Protein AF-A0A950E5R9-F1 (afdb_monomer_lite)

Structure (mmCIF, N/CA/C/O backbone):
data_AF-A0A950E5R9-F1
#
_entry.id   AF-A0A950E5R9-F1
#
loop_
_atom_site.group_PDB
_atom_site.id
_atom_site.type_symbol
_atom_site.label_atom_id
_atom_site.label_alt_id
_atom_site.label_comp_id
_atom_site.label_asym_id
_atom_site.label_entity_id
_atom_site.label_seq_id
_atom_site.pdbx_PDB_ins_code
_atom_site.Cartn_x
_atom_site.Cartn_y
_atom_site.Cartn_z
_atom_site.occupancy
_atom_site.B_iso_or_equiv
_atom_site.auth_seq_id
_atom_site.auth_comp_id
_atom_site.auth_asym_id
_atom_site.auth_atom_id
_atom_site.pdbx_PDB_model_num
ATOM 1 N N . PHE A 1 1 ? 5.928 -4.410 -19.486 1.00 48.25 1 PHE A N 1
ATOM 2 C CA . PHE A 1 1 ? 6.317 -5.083 -18.231 1.00 48.25 1 PHE A CA 1
ATOM 3 C C . PHE A 1 1 ? 7.431 -4.274 -17.588 1.00 48.25 1 PHE A C 1
ATOM 5 O O . PHE A 1 1 ? 8.550 -4.312 -18.087 1.00 48.25 1 PHE A O 1
ATOM 12 N N . ALA A 1 2 ? 7.131 -3.460 -16.573 1.00 47.44 2 ALA A N 1
ATOM 13 C CA . ALA A 1 2 ? 8.189 -2.739 -15.870 1.00 47.44 2 ALA A CA 1
ATOM 14 C C . ALA A 1 2 ? 8.895 -3.752 -14.965 1.00 47.44 2 ALA A C 1
ATOM 16 O O . ALA A 1 2 ? 8.301 -4.272 -14.026 1.00 47.44 2 ALA A O 1
ATOM 17 N N . ARG A 1 3 ? 10.145 -4.095 -15.287 1.00 53.16 3 ARG A N 1
ATOM 18 C CA . ARG A 1 3 ? 10.977 -4.882 -14.371 1.00 53.16 3 ARG A CA 1
ATOM 19 C C . ARG A 1 3 ? 11.184 -4.064 -13.094 1.00 53.16 3 ARG A C 1
ATOM 21 O O . ARG A 1 3 ? 11.206 -2.842 -13.164 1.00 53.16 3 ARG A O 1
ATOM 28 N N . LYS A 1 4 ? 11.379 -4.770 -11.976 1.00 56.62 4 LYS A N 1
ATOM 29 C CA . LYS A 1 4 ? 11.676 -4.390 -10.570 1.00 56.62 4 LYS A CA 1
ATOM 30 C C . LYS A 1 4 ? 12.508 -3.107 -10.279 1.00 5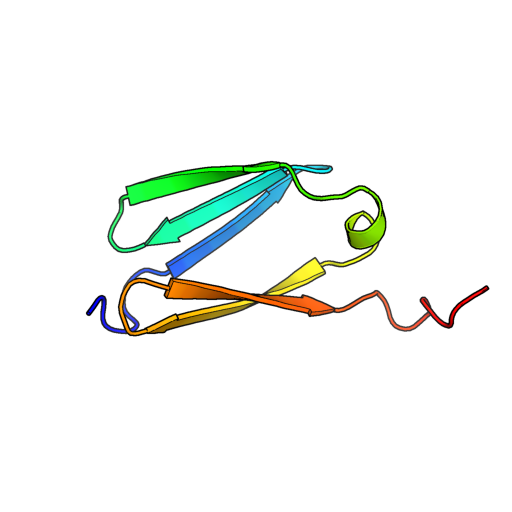6.62 4 LYS A C 1
ATOM 32 O O . LYS A 1 4 ? 12.765 -2.829 -9.116 1.00 56.62 4 LYS A O 1
ATOM 37 N N . GLY A 1 5 ? 12.961 -2.345 -11.270 1.00 61.81 5 GLY A N 1
ATOM 38 C CA . GLY A 1 5 ? 13.938 -1.267 -11.145 1.00 61.81 5 GLY A CA 1
ATOM 39 C C . GLY A 1 5 ? 13.460 0.034 -10.505 1.00 61.81 5 GLY A C 1
ATOM 40 O O . GLY A 1 5 ? 14.259 0.632 -9.804 1.00 61.81 5 GLY A O 1
ATOM 41 N N . ASP A 1 6 ? 12.208 0.472 -10.667 1.00 69.19 6 ASP A N 1
ATOM 42 C CA . ASP A 1 6 ? 11.802 1.773 -10.101 1.00 69.19 6 ASP A CA 1
ATOM 43 C C . ASP A 1 6 ? 10.302 1.811 -9.767 1.00 69.19 6 ASP A C 1
ATOM 45 O O . ASP A 1 6 ? 9.482 2.405 -10.471 1.00 69.19 6 ASP A O 1
ATOM 49 N N . ILE A 1 7 ? 9.920 1.096 -8.701 1.00 85.62 7 ILE A N 1
ATOM 50 C CA . ILE A 1 7 ? 8.606 1.260 -8.070 1.00 85.62 7 ILE A CA 1
ATOM 51 C C . ILE A 1 7 ? 8.799 2.105 -6.815 1.00 85.62 7 ILE A C 1
ATOM 53 O O . ILE A 1 7 ? 9.424 1.664 -5.851 1.00 85.62 7 ILE A O 1
ATOM 57 N N . SER A 1 8 ? 8.227 3.306 -6.803 1.00 87.69 8 SER A N 1
ATOM 58 C CA . SER A 1 8 ? 8.192 4.164 -5.615 1.00 87.69 8 SER A CA 1
ATOM 59 C C . SER A 1 8 ? 6.777 4.247 -5.057 1.00 87.69 8 SER A C 1
ATOM 61 O O . SER A 1 8 ? 5.798 4.255 -5.803 1.00 87.69 8 SER A O 1
ATOM 63 N N . ARG A 1 9 ? 6.637 4.292 -3.728 1.00 89.75 9 ARG A N 1
ATOM 64 C CA . ARG A 1 9 ? 5.339 4.478 -3.066 1.00 89.75 9 ARG A CA 1
ATOM 65 C C . ARG A 1 9 ? 5.464 5.397 -1.868 1.00 89.75 9 ARG A C 1
ATOM 67 O O . ARG A 1 9 ? 6.369 5.245 -1.056 1.00 89.75 9 ARG A O 1
ATOM 74 N N . LYS A 1 10 ? 4.518 6.324 -1.743 1.00 91.00 10 LYS A N 1
ATOM 75 C CA . LYS A 1 10 ? 4.407 7.240 -0.607 1.00 91.00 10 LYS A CA 1
ATOM 76 C C . LYS A 1 10 ? 2.943 7.442 -0.252 1.00 91.00 10 LYS A C 1
ATOM 78 O O . LYS A 1 10 ? 2.128 7.691 -1.135 1.00 91.00 10 LYS A O 1
ATOM 83 N N . LYS A 1 11 ? 2.617 7.369 1.036 1.00 92.50 11 LYS A N 1
ATOM 84 C CA . LYS A 1 11 ? 1.299 7.740 1.558 1.00 92.50 11 LYS A CA 1
ATOM 85 C C . LYS A 1 11 ? 1.376 9.111 2.229 1.00 92.50 11 LYS A C 1
ATOM 87 O O . LYS A 1 11 ? 2.320 9.376 2.968 1.00 92.50 11 LYS A O 1
ATOM 92 N N . SER A 1 12 ? 0.388 9.960 1.971 1.00 91.94 12 SER A N 1
ATOM 93 C CA . SER A 1 12 ? 0.212 11.269 2.602 1.00 91.94 12 SER A CA 1
ATOM 94 C C . SER A 1 12 ? -1.258 11.420 2.977 1.00 91.94 12 SER A C 1
ATOM 96 O O . SER A 1 12 ? -2.098 11.588 2.102 1.00 91.94 12 SER A O 1
ATOM 98 N N . GLY A 1 13 ? -1.600 11.278 4.259 1.00 90.50 13 GLY A N 1
ATOM 99 C CA . GLY A 1 13 ? -3.005 11.244 4.678 1.00 90.50 13 GLY A CA 1
ATOM 100 C C . GLY A 1 13 ? -3.784 10.119 3.981 1.00 90.50 13 GLY A C 1
ATOM 101 O O . GLY A 1 13 ? -3.430 8.945 4.110 1.00 90.50 13 GLY A O 1
ATOM 102 N N . LEU A 1 14 ? -4.823 10.488 3.228 1.00 94.44 14 LEU A N 1
ATOM 103 C CA . LEU A 1 14 ? -5.627 9.585 2.394 1.00 94.44 14 LEU A CA 1
ATOM 104 C C . LEU A 1 14 ? -5.211 9.608 0.920 1.00 94.44 14 LEU A C 1
ATOM 106 O O . LEU A 1 14 ? -6.007 9.287 0.049 1.00 94.44 14 LEU A O 1
ATOM 110 N N . GLU A 1 15 ? -3.975 9.971 0.611 1.00 95.50 15 GLU A N 1
ATOM 111 C CA . GLU A 1 15 ? -3.450 9.913 -0.748 1.00 95.50 15 GLU A CA 1
ATOM 112 C C . GLU A 1 15 ? -2.314 8.904 -0.833 1.00 95.50 15 GLU A C 1
ATOM 114 O O . GLU A 1 15 ? -1.424 8.850 0.022 1.00 95.50 15 GLU A O 1
ATOM 119 N N . LEU A 1 16 ? -2.337 8.108 -1.896 1.00 94.62 16 LEU A N 1
ATOM 120 C CA . LEU A 1 16 ? -1.250 7.234 -2.285 1.00 94.62 16 LEU A CA 1
ATOM 121 C C . LEU A 1 16 ? -0.628 7.751 -3.576 1.00 94.62 16 LEU A C 1
ATOM 123 O O . LEU A 1 16 ? -1.273 7.793 -4.619 1.00 94.62 16 LEU A O 1
ATOM 127 N N . ILE A 1 17 ? 0.656 8.061 -3.505 1.00 93.75 17 ILE A N 1
ATOM 128 C CA . ILE A 1 17 ? 1.485 8.383 -4.657 1.00 93.75 17 ILE A CA 1
ATOM 129 C C . ILE A 1 17 ? 2.258 7.121 -5.017 1.00 93.75 17 ILE A C 1
ATOM 131 O O . ILE A 1 17 ? 2.964 6.558 -4.174 1.00 93.75 17 ILE A O 1
ATOM 135 N N . VAL A 1 18 ? 2.1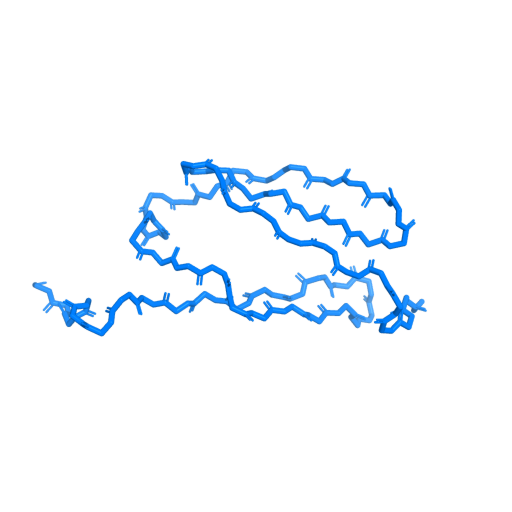20 6.674 -6.259 1.00 92.19 18 VAL A N 1
ATOM 136 C CA . VAL A 1 18 ? 2.857 5.541 -6.818 1.00 92.19 18 VAL A CA 1
ATOM 137 C C . VAL A 1 18 ? 3.671 5.999 -8.015 1.00 92.19 18 VAL A C 1
ATOM 139 O O . VAL A 1 18 ? 3.187 6.778 -8.832 1.00 92.19 18 VAL A O 1
ATOM 142 N N . GLY A 1 19 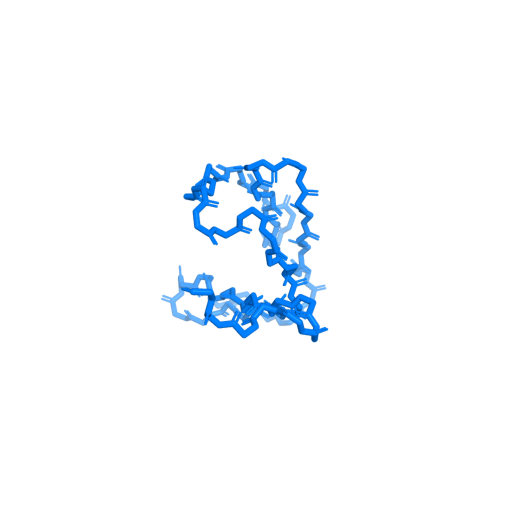? 4.907 5.534 -8.110 1.00 91.12 19 GLY A N 1
ATOM 143 C CA . GLY A 1 19 ? 5.758 5.701 -9.274 1.00 91.12 19 GLY A CA 1
ATOM 144 C C . GLY A 1 19 ? 6.062 4.346 -9.885 1.00 91.12 19 GLY A C 1
ATOM 145 O O . GLY A 1 19 ? 6.367 3.414 -9.145 1.00 91.12 19 GLY A O 1
ATOM 146 N N . VAL A 1 20 ? 5.974 4.247 -11.206 1.00 88.88 20 VAL A N 1
ATOM 147 C CA . VAL A 1 20 ? 6.447 3.098 -11.983 1.00 88.88 20 VAL A CA 1
ATOM 148 C C . VAL A 1 20 ? 7.225 3.661 -13.160 1.00 88.88 20 VAL A C 1
ATOM 150 O O . VAL A 1 20 ? 6.664 4.437 -13.931 1.00 88.88 20 VAL A O 1
ATOM 153 N N . ASP A 1 21 ? 8.502 3.298 -13.274 1.00 85.44 21 ASP A N 1
ATOM 154 C CA . ASP A 1 21 ? 9.363 3.711 -14.395 1.00 85.44 21 ASP A CA 1
ATOM 155 C C . ASP A 1 21 ? 9.431 5.246 -14.557 1.00 85.44 21 ASP A C 1
ATOM 157 O O . ASP A 1 21 ? 9.211 5.813 -15.623 1.00 85.44 21 ASP A O 1
ATOM 161 N N . GLY A 1 22 ? 9.616 5.954 -13.436 1.00 83.38 22 GLY A N 1
ATOM 162 C CA . GLY A 1 22 ? 9.659 7.422 -13.395 1.00 83.38 22 GLY A CA 1
ATOM 163 C C . GLY A 1 22 ? 8.303 8.129 -13.545 1.00 83.38 22 GLY A C 1
ATOM 164 O O . GLY A 1 22 ? 8.194 9.308 -13.198 1.00 83.38 22 GLY A O 1
ATOM 165 N N . GLN A 1 23 ? 7.243 7.434 -13.968 1.00 86.75 23 GLN A N 1
ATOM 166 C CA . GLN A 1 23 ? 5.902 8.003 -14.076 1.00 86.75 23 GLN A CA 1
ATOM 167 C C . GLN A 1 23 ? 5.166 7.934 -12.738 1.00 86.75 23 GLN A C 1
ATOM 169 O O . GLN A 1 23 ? 4.972 6.853 -12.184 1.00 86.75 23 GLN A O 1
ATOM 174 N N . ARG A 1 24 ? 4.701 9.083 -12.235 1.00 90.56 24 ARG A N 1
ATOM 175 C CA . ARG A 1 24 ? 3.964 9.173 -10.967 1.00 90.56 24 ARG A CA 1
ATOM 176 C C . ARG A 1 24 ? 2.463 9.304 -11.181 1.00 90.56 24 ARG A C 1
ATOM 178 O O . ARG A 1 24 ? 2.014 10.053 -12.043 1.00 90.56 24 ARG A O 1
ATOM 185 N N . ARG A 1 25 ? 1.695 8.631 -10.330 1.00 91.00 25 ARG A N 1
ATOM 186 C CA . ARG A 1 25 ? 0.243 8.758 -10.226 1.00 91.00 25 ARG A CA 1
ATOM 187 C C . ARG A 1 25 ? -0.160 8.926 -8.768 1.00 91.00 25 ARG A C 1
ATOM 189 O O . ARG A 1 25 ? 0.339 8.212 -7.900 1.00 91.00 25 ARG A O 1
ATOM 196 N N . THR A 1 26 ? -1.089 9.840 -8.524 1.00 93.56 26 THR A N 1
ATOM 197 C CA . THR A 1 26 ? -1.739 10.005 -7.223 1.00 93.56 26 THR A CA 1
ATOM 198 C C . THR A 1 26 ? -3.118 9.361 -7.269 1.00 93.56 26 THR A C 1
ATOM 200 O O . THR A 1 26 ? -3.860 9.548 -8.234 1.00 93.56 26 THR A O 1
ATOM 203 N N . SER A 1 27 ? -3.448 8.608 -6.226 1.00 91.38 27 SER A N 1
ATOM 204 C CA . SER A 1 27 ? -4.744 7.965 -6.039 1.00 91.38 27 SER A CA 1
ATOM 205 C C . SER A 1 27 ? -5.267 8.265 -4.642 1.00 91.38 27 SER A C 1
ATOM 207 O O . SER A 1 27 ? -4.556 8.073 -3.654 1.00 91.38 27 SER A O 1
ATOM 209 N N . SER A 1 28 ? -6.525 8.684 -4.547 1.00 94.50 28 SER A N 1
ATOM 210 C CA . SER A 1 28 ? -7.212 8.817 -3.264 1.00 94.50 28 SER A CA 1
ATOM 211 C C . SER A 1 28 ? -7.465 7.436 -2.659 1.00 94.50 28 SER A C 1
ATOM 213 O O . SER A 1 28 ? -7.890 6.504 -3.343 1.00 94.50 28 SER A O 1
ATOM 215 N N . LEU A 1 29 ? -7.190 7.304 -1.369 1.00 92.81 29 LEU A N 1
ATOM 216 C CA . LEU A 1 29 ? -7.433 6.108 -0.587 1.00 92.81 29 LEU A CA 1
ATOM 217 C C . LEU A 1 29 ? -8.798 6.197 0.095 1.00 92.81 29 LEU A C 1
ATOM 219 O O . LEU A 1 29 ? -9.143 7.241 0.655 1.00 92.81 29 LEU A O 1
ATOM 223 N N . PRO A 1 30 ? -9.547 5.086 0.131 1.00 93.25 30 PRO A N 1
ATOM 224 C CA . PRO A 1 30 ? -10.693 4.959 1.017 1.00 93.25 30 PRO A CA 1
ATOM 225 C C . PRO A 1 30 ? -10.296 5.202 2.479 1.00 93.25 30 PRO A C 1
ATOM 227 O O . PRO A 1 30 ? -9.215 4.794 2.915 1.00 93.25 30 PRO A O 1
ATOM 230 N N . SER A 1 31 ? -11.197 5.796 3.265 1.00 90.38 31 SER A N 1
ATOM 231 C CA . SER A 1 31 ? -10.974 6.077 4.693 1.00 90.38 31 SER A CA 1
ATOM 232 C C . SER A 1 31 ? -10.686 4.818 5.520 1.00 90.38 31 SER A C 1
ATOM 234 O O . SER A 1 31 ? -9.914 4.883 6.472 1.00 90.38 31 SER A O 1
ATOM 236 N N . ALA A 1 32 ? -11.209 3.655 5.116 1.00 89.69 32 ALA A N 1
ATOM 237 C CA . ALA A 1 32 ? -10.906 2.364 5.742 1.00 89.69 32 ALA A CA 1
ATOM 238 C C . ALA A 1 32 ? -9.401 2.018 5.737 1.00 89.69 32 ALA A C 1
ATOM 240 O O . ALA A 1 32 ? -8.932 1.278 6.597 1.00 89.69 32 ALA A O 1
ATOM 241 N N . LEU A 1 33 ? -8.617 2.585 4.811 1.00 90.00 33 LEU A N 1
ATOM 242 C CA . LEU A 1 33 ? -7.165 2.390 4.731 1.00 90.00 33 LEU A CA 1
ATOM 243 C C . LEU A 1 33 ? -6.360 3.474 5.471 1.00 90.00 33 LEU A C 1
ATOM 245 O O . LEU A 1 33 ? -5.126 3.462 5.433 1.00 90.00 33 LEU A O 1
ATOM 249 N N . ALA A 1 34 ? -7.017 4.398 6.183 1.00 89.75 34 ALA A N 1
ATOM 250 C CA . ALA A 1 34 ? -6.356 5.475 6.923 1.00 89.75 34 ALA A CA 1
ATOM 251 C C . ALA A 1 34 ? -5.330 4.950 7.939 1.00 89.75 34 ALA A C 1
ATOM 253 O O . ALA A 1 34 ? -4.225 5.486 8.022 1.00 89.75 34 ALA A O 1
ATOM 254 N N . ALA A 1 35 ? -5.662 3.872 8.653 1.00 89.56 35 ALA A N 1
ATOM 255 C CA . ALA A 1 35 ? -4.800 3.266 9.669 1.00 89.56 35 ALA A CA 1
ATOM 256 C C . ALA A 1 35 ? -3.726 2.320 9.097 1.00 89.56 35 ALA A C 1
ATOM 258 O O . ALA A 1 35 ? -2.830 1.886 9.820 1.00 89.56 35 ALA A O 1
ATOM 259 N N . PHE A 1 36 ? -3.792 1.994 7.804 1.00 91.62 36 PHE A N 1
ATOM 260 C CA . PHE A 1 36 ? -2.905 1.017 7.182 1.00 91.62 36 PHE A CA 1
ATOM 261 C C . PHE A 1 36 ? -1.725 1.697 6.489 1.00 91.62 36 PHE A C 1
ATOM 263 O O . PHE A 1 36 ? -1.871 2.753 5.865 1.00 91.62 36 PHE A O 1
ATOM 270 N N . GLN A 1 37 ? -0.550 1.078 6.563 1.00 90.62 37 GLN A N 1
ATOM 271 C CA . GLN A 1 37 ? 0.659 1.533 5.884 1.00 90.62 37 GLN A CA 1
ATOM 272 C C . GLN A 1 37 ? 0.936 0.678 4.644 1.00 90.62 37 GLN A C 1
ATOM 274 O O . GLN A 1 37 ? 0.769 -0.542 4.695 1.00 90.62 37 GLN A O 1
ATOM 279 N N . PRO A 1 38 ? 1.344 1.281 3.515 1.00 91.44 38 PRO A N 1
ATOM 280 C CA . PRO A 1 38 ? 1.758 0.523 2.345 1.00 91.44 38 PRO A CA 1
ATOM 281 C C . PRO A 1 38 ? 3.105 -0.162 2.606 1.00 91.44 38 PRO A C 1
ATOM 283 O O . PRO A 1 38 ? 4.073 0.509 2.949 1.00 91.44 38 PRO A O 1
ATOM 286 N N . THR A 1 39 ? 3.183 -1.480 2.424 1.00 90.44 39 THR A N 1
ATOM 287 C CA . THR A 1 39 ? 4.394 -2.263 2.750 1.00 90.44 39 THR A CA 1
ATOM 288 C C . THR A 1 39 ? 5.053 -2.916 1.543 1.00 90.44 39 THR A C 1
ATOM 290 O O . THR A 1 39 ? 6.258 -3.149 1.560 1.00 90.44 39 THR A O 1
ATOM 293 N N . ALA A 1 40 ? 4.295 -3.188 0.480 1.00 89.12 40 ALA A N 1
ATOM 294 C CA . ALA A 1 40 ? 4.822 -3.79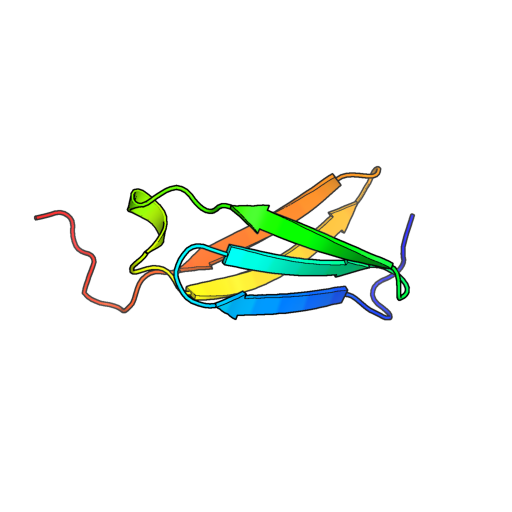3 -0.739 1.00 89.12 40 ALA A CA 1
ATOM 295 C C . ALA A 1 40 ? 4.097 -3.279 -1.983 1.00 89.12 40 ALA A C 1
ATOM 297 O O . ALA A 1 40 ? 2.978 -2.758 -1.901 1.00 89.12 40 ALA A O 1
ATOM 298 N N . ALA A 1 41 ? 4.735 -3.433 -3.140 1.00 90.12 41 ALA A N 1
ATOM 299 C CA . ALA A 1 41 ? 4.082 -3.291 -4.428 1.00 90.12 41 ALA A CA 1
ATOM 300 C C . ALA A 1 41 ? 4.758 -4.109 -5.517 1.00 90.12 41 ALA A C 1
ATOM 302 O O . ALA A 1 41 ? 5.974 -4.3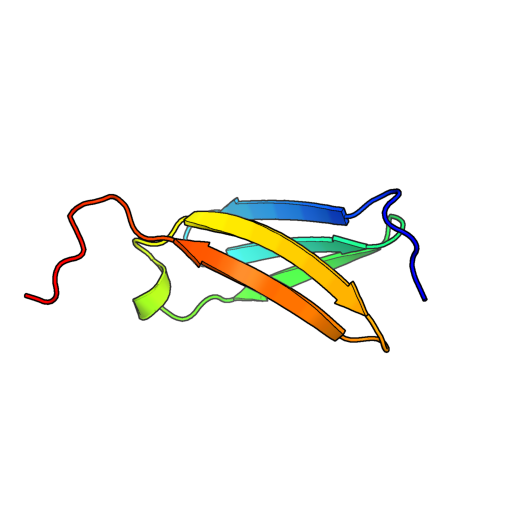01 -5.504 1.00 90.12 41 ALA A O 1
ATOM 303 N N . THR A 1 42 ? 3.941 -4.559 -6.457 1.00 89.44 42 THR A N 1
ATOM 304 C CA . THR A 1 42 ? 4.344 -5.337 -7.625 1.00 89.44 42 THR A CA 1
ATOM 305 C C . THR A 1 42 ? 3.640 -4.779 -8.851 1.00 89.44 42 THR A C 1
ATOM 307 O O . THR A 1 42 ? 2.505 -4.311 -8.760 1.00 89.44 42 THR A O 1
ATOM 310 N N . PHE A 1 43 ? 4.320 -4.790 -9.994 1.00 86.12 43 PHE A N 1
ATOM 311 C CA . PHE A 1 43 ? 3.759 -4.321 -11.253 1.00 86.12 43 PHE A CA 1
ATOM 312 C C . PHE A 1 43 ? 3.876 -5.414 -12.303 1.00 86.12 43 PHE A C 1
ATOM 314 O O . PHE A 1 43 ? 4.942 -5.612 -12.874 1.00 86.12 43 PHE A O 1
ATOM 321 N N . GLU A 1 44 ? 2.770 -6.094 -12.566 1.00 87.00 44 GLU A N 1
ATOM 322 C CA . GLU A 1 44 ? 2.703 -7.222 -13.493 1.00 87.00 44 GLU A CA 1
ATOM 323 C C . GLU A 1 44 ? 1.503 -7.004 -14.420 1.00 87.00 44 GLU A C 1
ATOM 325 O O . GLU A 1 44 ? 0.480 -6.467 -13.996 1.00 87.00 44 GLU A O 1
ATOM 330 N N . ASP A 1 45 ? 1.649 -7.339 -15.704 1.00 86.69 45 ASP A N 1
ATOM 331 C CA . ASP A 1 45 ? 0.567 -7.248 -16.703 1.00 86.69 45 ASP A CA 1
ATOM 332 C C . ASP A 1 45 ? -0.182 -5.896 -16.736 1.00 86.69 45 ASP A C 1
ATOM 334 O O . ASP A 1 45 ? -1.396 -5.824 -16.913 1.00 86.69 45 ASP A O 1
ATOM 338 N N . GLY A 1 46 ? 0.539 -4.787 -16.533 1.00 84.06 46 GLY A N 1
ATOM 339 C CA . GLY A 1 46 ? -0.051 -3.440 -16.529 1.00 84.06 46 GLY A CA 1
ATOM 340 C C . GLY A 1 46 ? -0.800 -3.074 -15.242 1.00 84.06 46 GLY A C 1
ATOM 341 O O . GLY A 1 46 ? -1.332 -1.969 -15.137 1.00 84.06 46 GLY A O 1
ATOM 342 N N . THR A 1 47 ? -0.808 -3.962 -14.250 1.00 87.50 47 THR A N 1
ATOM 343 C CA . THR A 1 47 ? -1.482 -3.777 -12.967 1.00 87.50 47 THR A CA 1
ATOM 344 C C . THR A 1 47 ? -0.465 -3.514 -11.868 1.00 87.50 47 THR A C 1
ATOM 346 O O . THR A 1 47 ? 0.423 -4.325 -11.615 1.00 87.50 47 THR A O 1
ATOM 349 N N . LEU A 1 48 ? -0.617 -2.384 -11.172 1.00 89.19 48 LEU A N 1
ATOM 350 C CA . LEU A 1 48 ? 0.131 -2.108 -9.949 1.00 89.19 48 LEU A CA 1
ATOM 351 C C . LEU A 1 48 ? -0.654 -2.631 -8.744 1.00 89.19 48 LEU A C 1
ATOM 353 O O . LEU A 1 48 ? -1.630 -2.013 -8.314 1.00 89.19 48 LEU A O 1
ATOM 357 N N . ALA A 1 49 ? -0.199 -3.746 -8.185 1.00 91.44 49 ALA A N 1
ATOM 358 C CA . ALA A 1 49 ? -0.705 -4.272 -6.931 1.00 91.44 49 ALA A CA 1
ATOM 359 C C . ALA A 1 49 ? 0.063 -3.676 -5.752 1.00 91.44 49 ALA A C 1
ATOM 361 O O . ALA A 1 49 ? 1.257 -3.378 -5.806 1.00 91.44 49 ALA A O 1
ATOM 362 N N . VAL A 1 50 ? -0.666 -3.470 -4.667 1.00 91.75 50 VAL A N 1
ATOM 363 C CA . VAL A 1 50 ? -0.268 -2.624 -3.559 1.00 91.75 50 VAL A CA 1
ATOM 364 C C . VAL A 1 50 ? -0.744 -3.293 -2.279 1.00 91.75 50 VAL A C 1
ATOM 366 O O . VAL A 1 50 ? -1.944 -3.439 -2.060 1.00 91.75 50 VAL A O 1
ATOM 369 N N . THR A 1 51 ? 0.192 -3.664 -1.412 1.00 92.50 51 THR A N 1
ATOM 370 C CA . THR A 1 51 ? -0.148 -4.277 -0.126 1.00 92.50 51 THR A CA 1
ATOM 371 C C . THR A 1 51 ? -0.147 -3.221 0.963 1.00 92.50 51 THR A C 1
ATOM 373 O O . THR A 1 51 ? 0.755 -2.379 1.027 1.00 92.50 51 THR A O 1
ATOM 376 N N . PHE A 1 52 ? -1.169 -3.279 1.809 1.00 92.69 52 PHE A N 1
ATOM 377 C CA . PHE A 1 52 ? -1.328 -2.458 2.997 1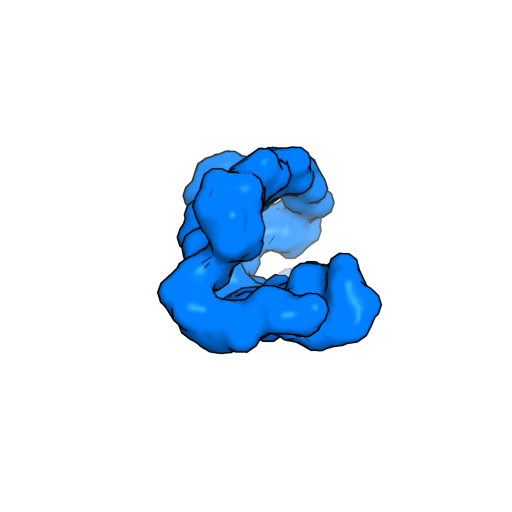.00 92.69 52 PHE A CA 1
ATOM 378 C C . PHE A 1 52 ? -1.362 -3.357 4.231 1.00 92.69 52 PHE A C 1
ATOM 380 O O . PHE A 1 52 ? -2.030 -4.388 4.225 1.00 92.69 52 PHE A O 1
ATOM 387 N N . GLN A 1 53 ? -0.661 -2.964 5.289 1.00 91.56 53 GLN A N 1
ATOM 388 C CA . GLN A 1 53 ? -0.713 -3.635 6.585 1.00 91.56 53 GLN A CA 1
ATOM 389 C C . GLN A 1 53 ? -1.051 -2.627 7.679 1.00 91.56 53 GLN A C 1
ATOM 391 O O . GLN A 1 53 ? -0.531 -1.510 7.696 1.00 91.56 53 GLN A O 1
ATOM 396 N N . GLY A 1 54 ? -1.972 -3.008 8.563 1.00 85.25 54 GLY A N 1
ATOM 397 C CA . GLY A 1 54 ? -2.324 -2.211 9.732 1.00 85.25 54 GLY A CA 1
ATOM 398 C C . GLY A 1 54 ? -1.189 -2.235 10.750 1.00 85.25 54 GLY A C 1
ATOM 399 O O . GLY A 1 54 ? -0.382 -3.167 10.767 1.00 85.25 54 GLY A O 1
ATOM 400 N N . ALA A 1 55 ? -1.131 -1.234 11.627 1.00 66.31 55 ALA A N 1
ATOM 401 C CA . ALA A 1 55 ? -0.359 -1.387 12.855 1.00 66.31 55 ALA A CA 1
ATOM 402 C C . ALA A 1 55 ? -0.896 -2.617 13.610 1.00 66.31 55 ALA A C 1
ATOM 404 O O . ALA A 1 55 ? -2.112 -2.809 13.671 1.00 66.31 55 ALA A O 1
ATOM 405 N N . LYS A 1 56 ? -0.006 -3.465 14.146 1.00 55.59 56 LYS A N 1
ATOM 406 C CA . LYS A 1 56 ? -0.369 -4.591 15.027 1.00 55.59 56 LYS A CA 1
ATOM 407 C C . LYS A 1 56 ? -1.255 -4.019 16.149 1.00 55.59 56 LYS A C 1
ATOM 409 O O . LYS A 1 56 ? -0.739 -3.331 17.021 1.00 55.59 56 LYS A O 1
ATOM 414 N N . GLY A 1 57 ? -2.573 -4.190 16.050 1.00 51.03 57 GLY A N 1
ATOM 415 C CA . GLY A 1 57 ? -3.550 -3.453 16.863 1.00 51.03 57 GLY A CA 1
ATOM 416 C C . GLY A 1 57 ? -4.803 -2.982 16.117 1.00 51.03 57 GLY A C 1
ATOM 417 O O . GLY A 1 57 ? -5.761 -2.589 16.766 1.00 51.03 57 GLY A O 1
ATOM 418 N N . ALA A 1 58 ? -4.856 -3.074 14.784 1.00 51.94 58 ALA A N 1
ATOM 419 C CA . ALA A 1 58 ? -6.127 -3.051 14.051 1.00 51.94 58 ALA A CA 1
ATOM 420 C C . ALA A 1 58 ? -6.803 -4.437 14.113 1.00 51.94 58 ALA A C 1
ATOM 422 O O . ALA A 1 58 ? -7.093 -5.048 13.087 1.00 51.94 58 ALA A O 1
ATOM 423 N N . GLU A 1 59 ? -6.966 -4.973 15.324 1.00 45.19 59 GLU A N 1
ATOM 424 C CA . GLU A 1 59 ? -7.985 -5.990 15.562 1.00 45.19 59 GLU A CA 1
ATOM 425 C C . GLU A 1 59 ? -9.322 -5.254 15.490 1.00 45.19 59 GLU A C 1
ATOM 427 O O . GLU A 1 59 ? -9.467 -4.167 16.052 1.00 45.19 59 GLU A O 1
ATOM 432 N N . LEU A 1 60 ? -10.225 -5.774 14.665 1.00 46.56 60 LEU A N 1
ATOM 433 C CA . LEU A 1 60 ? -11.533 -5.195 14.385 1.00 46.56 60 LEU A CA 1
ATOM 434 C C . LEU A 1 60 ? -12.240 -4.895 15.715 1.00 46.56 60 LEU A C 1
ATOM 436 O O . LEU A 1 60 ? -12.552 -5.822 16.462 1.00 46.56 60 LEU A O 1
ATOM 440 N N . ALA A 1 61 ? -12.419 -3.604 16.003 1.00 38.81 61 ALA A N 1
ATOM 441 C CA . ALA A 1 61 ? -13.325 -3.130 17.043 1.00 38.81 61 ALA A CA 1
ATOM 442 C C . ALA A 1 61 ? -14.772 -3.508 16.705 1.00 38.81 61 ALA A C 1
ATOM 444 O O . ALA A 1 61 ? -15.104 -3.520 15.493 1.00 38.81 61 ALA A O 1
#

Secondary structure (DSSP, 8-state):
---TT-EEEEEETTEEEEEETTEEEEEEPPGGGTTEEEEEEEEETTEEEEEEEE-TT----

pLDDT: mean 82.33, std 15.82, range [38.81, 95.5]

Radius of gyration: 12.66 Å; chains: 1; bounding box: 27×18×35 Å

Sequence (61 aa):
FARKGDISRKKSGLELIVGVDGQRRTSSLPSALAAFQPTAATFEDGTLAVTFQGAKGAELA

Foldseek 3Di:
DQPPDDWDWDDDQQWIWIDTPNDIDIDGHDPVLRQWDWDDWDADPNDIDTDTDGDPPVPPD